Protein AF-A0A1S8TFP2-F1 (afdb_monomer_lite)

Structure (mmCIF, N/CA/C/O backbone):
data_AF-A0A1S8TFP2-F1
#
_entry.id   AF-A0A1S8TFP2-F1
#
loop_
_atom_site.group_PDB
_atom_site.id
_atom_site.type_symbol
_atom_site.label_atom_id
_atom_site.label_alt_id
_atom_site.label_comp_id
_atom_site.label_asym_id
_atom_site.label_entity_id
_atom_site.label_seq_id
_atom_site.pdbx_PDB_ins_code
_atom_site.Cartn_x
_atom_site.Cartn_y
_atom_site.Cartn_z
_atom_site.occupancy
_atom_site.B_iso_or_equiv
_atom_site.auth_seq_id
_atom_site.auth_comp_id
_atom_site.auth_asym_id
_atom_site.auth_atom_id
_atom_site.pdbx_PDB_model_num
ATOM 1 N N . MET A 1 1 ? -8.598 5.659 1.728 1.00 64.25 1 MET A N 1
ATOM 2 C CA . MET A 1 1 ? -7.234 6.248 1.769 1.00 64.25 1 MET A CA 1
ATOM 3 C C . MET A 1 1 ? -6.447 5.708 0.587 1.00 64.25 1 MET A C 1
ATOM 5 O O . MET A 1 1 ? -6.617 4.534 0.291 1.00 64.25 1 MET A O 1
ATOM 9 N N . ILE A 1 2 ? -5.621 6.523 -0.072 1.00 70.25 2 ILE A N 1
ATOM 10 C CA . ILE A 1 2 ? -4.743 6.072 -1.165 1.00 70.25 2 ILE A CA 1
ATOM 11 C C . ILE A 1 2 ? -3.298 6.269 -0.710 1.00 70.25 2 ILE A C 1
ATOM 13 O O . ILE A 1 2 ? -2.872 7.400 -0.486 1.00 70.25 2 ILE A O 1
ATOM 17 N N . LEU A 1 3 ? -2.566 5.172 -0.526 1.00 70.31 3 LEU A N 1
ATOM 18 C CA . LEU A 1 3 ? -1.266 5.201 0.152 1.00 70.31 3 LEU A CA 1
ATOM 19 C C . LEU A 1 3 ? -0.172 5.904 -0.655 1.00 70.31 3 LEU A C 1
ATOM 21 O O . LEU A 1 3 ? 0.555 6.718 -0.093 1.00 70.31 3 LEU A O 1
ATOM 25 N N . GLY 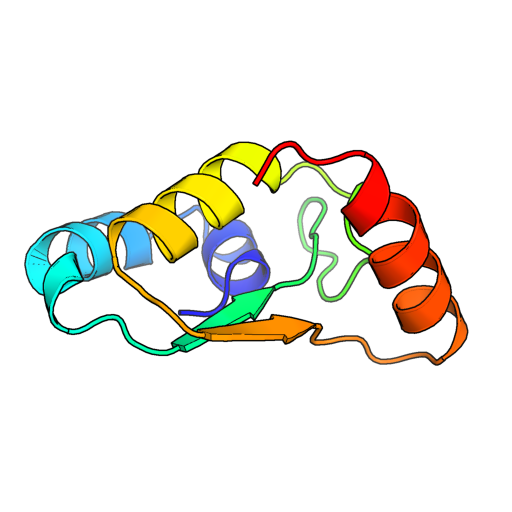A 1 4 ? -0.062 5.651 -1.962 1.00 61.81 4 GLY A N 1
ATOM 26 C CA . GLY A 1 4 ? 0.983 6.312 -2.748 1.00 61.81 4 GLY A CA 1
ATOM 27 C C . GLY A 1 4 ? 0.670 7.763 -3.112 1.00 61.81 4 GLY A C 1
ATOM 28 O O . GLY A 1 4 ? 1.590 8.563 -3.265 1.00 61.81 4 GLY A O 1
ATOM 29 N N . HIS A 1 5 ? -0.607 8.149 -3.154 1.00 65.69 5 HIS A N 1
ATOM 30 C CA . HIS A 1 5 ? -0.972 9.562 -3.283 1.00 65.69 5 HIS A CA 1
ATOM 31 C C . HIS A 1 5 ? -0.627 10.353 -2.015 1.00 65.69 5 HIS A C 1
ATOM 33 O O . HIS A 1 5 ? -0.052 11.431 -2.140 1.00 65.69 5 HIS A O 1
ATOM 39 N N . ASP A 1 6 ? -0.900 9.805 -0.822 1.00 73.25 6 ASP A N 1
ATOM 40 C CA . ASP A 1 6 ? -0.482 10.418 0.450 1.00 73.25 6 ASP A CA 1
ATOM 41 C C . ASP A 1 6 ? 1.047 10.584 0.510 1.00 73.25 6 ASP A C 1
ATOM 43 O O . ASP A 1 6 ? 1.545 11.646 0.881 1.00 73.25 6 ASP A O 1
ATOM 47 N N . HIS A 1 7 ? 1.803 9.580 0.049 1.00 72.12 7 HIS A N 1
ATOM 48 C CA . HIS A 1 7 ? 3.264 9.667 -0.051 1.00 72.12 7 HIS A CA 1
ATOM 49 C C . HIS A 1 7 ? 3.728 10.795 -0.985 1.00 72.12 7 HIS A C 1
ATOM 51 O O . HIS A 1 7 ? 4.581 11.596 -0.611 1.00 72.12 7 HIS A O 1
ATOM 57 N N . SER A 1 8 ? 3.110 10.929 -2.162 1.00 69.00 8 SER A N 1
ATOM 58 C CA . SER A 1 8 ? 3.457 11.974 -3.141 1.00 69.00 8 SER A CA 1
ATOM 59 C C . SER A 1 8 ? 3.192 13.404 -2.672 1.00 69.00 8 SER A C 1
ATOM 61 O O . SER A 1 8 ? 3.758 14.344 -3.227 1.00 69.00 8 SER A O 1
ATOM 63 N N . ILE A 1 9 ? 2.330 13.587 -1.671 1.00 77.06 9 ILE A N 1
ATOM 64 C CA . ILE A 1 9 ? 2.059 14.894 -1.061 1.00 77.06 9 ILE A CA 1
ATOM 65 C C . ILE A 1 9 ? 2.783 15.073 0.279 1.00 77.06 9 ILE A C 1
ATOM 67 O O . ILE A 1 9 ? 2.426 15.965 1.040 1.00 77.06 9 ILE A O 1
ATOM 71 N N . ASN A 1 10 ? 3.796 14.256 0.585 1.00 78.56 10 ASN A N 1
ATOM 72 C CA . ASN A 1 10 ? 4.538 14.275 1.853 1.00 78.56 10 ASN A CA 1
ATOM 73 C C . ASN A 1 10 ? 3.669 14.015 3.100 1.00 78.56 10 ASN A C 1
ATOM 75 O O . ASN A 1 10 ? 3.916 14.575 4.168 1.00 78.56 10 ASN A O 1
ATOM 79 N N . GLY A 1 11 ? 2.645 13.167 2.988 1.00 77.25 11 GLY A N 1
ATOM 80 C CA . GLY A 1 11 ? 1.877 12.692 4.140 1.00 77.25 11 GLY A CA 1
ATOM 81 C C . GLY A 1 11 ? 0.926 13.721 4.756 1.00 77.25 11 GLY A C 1
ATOM 82 O O . GLY A 1 11 ? 0.562 13.586 5.927 1.00 77.25 11 GLY A O 1
ATOM 83 N N . ILE A 1 12 ? 0.542 14.762 4.007 1.00 83.50 12 ILE A N 1
ATOM 84 C CA . ILE A 1 12 ? -0.326 15.850 4.493 1.00 83.50 12 ILE A CA 1
ATOM 85 C C . ILE A 1 12 ? -1.690 15.329 4.975 1.00 83.50 12 ILE A C 1
ATOM 87 O O . ILE A 1 12 ? -2.265 15.906 5.902 1.00 83.50 12 ILE A O 1
ATOM 91 N N . ASP A 1 13 ? -2.183 14.216 4.424 1.00 82.94 13 ASP A N 1
ATOM 92 C CA . ASP A 1 13 ? -3.483 13.657 4.803 1.00 82.94 13 ASP A CA 1
ATOM 93 C C . ASP A 1 13 ? -3.398 12.754 6.045 1.00 82.94 13 ASP A C 1
ATOM 95 O O . ASP A 1 13 ? -4.415 12.515 6.711 1.00 82.94 13 ASP A O 1
ATOM 99 N N . GLN A 1 14 ? -2.202 12.284 6.431 1.00 83.38 14 GLN A N 1
ATOM 100 C CA . GLN A 1 14 ? -2.040 11.359 7.560 1.00 83.38 14 GLN A CA 1
ATOM 101 C C . GLN A 1 14 ? -2.615 11.873 8.884 1.00 83.38 14 GLN A C 1
ATOM 103 O O . GLN A 1 14 ? -3.267 11.078 9.567 1.00 83.38 14 GLN A O 1
ATOM 108 N N . PRO A 1 15 ? -2.433 13.146 9.294 1.0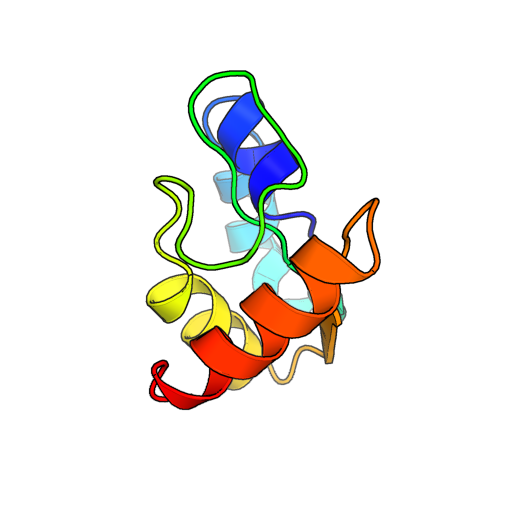0 86.25 15 PRO A N 1
ATOM 109 C CA . PRO A 1 15 ? -3.024 13.642 10.535 1.00 86.25 15 PRO A CA 1
ATOM 110 C C . PRO A 1 15 ? -4.555 13.572 10.520 1.00 86.25 15 PRO A C 1
ATOM 112 O O . PRO A 1 15 ? -5.167 13.186 11.519 1.00 86.25 15 PRO A O 1
ATOM 115 N N . PHE A 1 16 ? -5.180 13.897 9.385 1.00 87.31 16 PHE A N 1
ATOM 116 C CA . PHE A 1 16 ? -6.632 13.833 9.229 1.00 87.31 16 PHE A CA 1
ATOM 117 C C . PHE A 1 16 ? -7.129 12.387 9.268 1.00 87.31 16 PHE A C 1
ATOM 119 O O . PHE A 1 16 ? -8.060 12.068 10.011 1.00 87.31 16 PHE A O 1
ATOM 126 N N . ILE A 1 17 ? -6.464 11.495 8.531 1.00 85.50 17 ILE A N 1
ATOM 127 C CA . ILE A 1 17 ? -6.811 10.073 8.483 1.00 85.50 17 ILE A CA 1
ATOM 128 C C . ILE A 1 17 ? -6.658 9.441 9.867 1.00 85.50 17 ILE A C 1
ATOM 130 O O . ILE A 1 17 ? -7.582 8.780 10.328 1.00 85.50 17 ILE A O 1
ATOM 134 N N . LYS A 1 18 ? -5.554 9.704 10.579 1.00 84.88 18 LYS A N 1
ATOM 135 C CA . LYS A 1 18 ? -5.337 9.215 11.952 1.00 84.88 18 LYS A CA 1
ATOM 136 C C . LYS A 1 18 ? -6.422 9.712 12.907 1.00 84.88 18 LYS A C 1
ATOM 138 O O . LYS A 1 18 ? -6.957 8.931 13.689 1.00 84.88 18 LYS A O 1
ATOM 143 N N . LYS A 1 19 ? -6.820 10.986 12.809 1.00 90.88 19 LYS A N 1
ATOM 144 C CA . LYS A 1 19 ? -7.909 11.554 13.623 1.00 90.88 19 LYS A CA 1
ATOM 145 C C . LYS A 1 19 ? -9.260 10.879 13.357 1.00 90.88 19 LYS A C 1
ATOM 147 O O . LYS A 1 19 ? -10.150 10.921 14.209 1.00 90.88 19 LYS A O 1
ATOM 152 N N . HIS A 1 20 ? -9.462 10.313 12.171 1.00 89.56 20 HIS A N 1
ATOM 153 C CA . HIS A 1 20 ? -10.730 9.723 11.729 1.00 89.56 20 HIS A CA 1
ATOM 154 C C . HIS A 1 20 ? -10.589 8.244 11.369 1.00 89.56 20 HIS A C 1
ATOM 156 O O . HIS A 1 20 ? -11.375 7.727 10.578 1.00 89.56 20 HIS A O 1
ATOM 162 N N . ILE A 1 21 ? -9.617 7.555 11.970 1.00 85.56 21 ILE A N 1
ATOM 163 C CA . ILE A 1 21 ? -9.218 6.205 11.565 1.00 85.56 21 ILE A CA 1
ATOM 164 C C . ILE A 1 21 ? -10.366 5.190 11.650 1.00 85.56 21 ILE A C 1
ATOM 166 O O . ILE A 1 21 ? -10.487 4.314 10.808 1.00 85.56 21 ILE A O 1
ATOM 170 N N . TYR A 1 22 ? -11.294 5.384 12.587 1.00 88.19 22 TYR A N 1
ATOM 171 C CA . TYR A 1 22 ? -12.504 4.571 12.751 1.00 88.19 22 TYR A CA 1
ATOM 172 C C . TYR A 1 22 ? -13.516 4.695 11.596 1.00 88.19 22 TYR A C 1
ATOM 174 O O . TYR A 1 22 ? -14.453 3.906 11.526 1.00 88.19 22 TYR A O 1
ATOM 182 N N . LYS A 1 23 ? -13.361 5.687 10.709 1.00 89.00 23 LYS A N 1
ATOM 183 C CA . LYS A 1 23 ? -14.154 5.845 9.477 1.00 89.00 23 LYS A CA 1
ATOM 184 C C . LYS A 1 23 ? -13.450 5.263 8.249 1.00 89.00 23 LYS A C 1
ATOM 186 O O . LYS A 1 23 ? -13.987 5.333 7.143 1.00 89.00 23 LYS A O 1
ATOM 191 N N . LEU A 1 24 ? -12.227 4.757 8.407 1.00 86.75 24 LEU A N 1
ATOM 192 C CA . LEU A 1 24 ? -11.492 4.134 7.322 1.00 86.75 24 LEU A CA 1
ATOM 193 C C . LEU A 1 24 ? -12.015 2.707 7.136 1.00 86.75 24 LEU A C 1
ATOM 195 O O . LEU A 1 24 ? -11.890 1.875 8.023 1.00 86.75 24 LEU A O 1
ATOM 199 N N . HIS A 1 25 ? -12.608 2.440 5.973 1.00 89.62 25 HIS A N 1
ATOM 200 C CA . HIS A 1 25 ? -13.126 1.112 5.615 1.00 89.62 25 HIS A CA 1
ATOM 201 C C . HIS A 1 25 ? -12.479 0.538 4.350 1.00 89.62 25 HIS A C 1
ATOM 203 O O . HIS A 1 25 ? -12.569 -0.663 4.090 1.00 89.62 25 HIS A O 1
ATOM 209 N N . HIS A 1 26 ? -11.845 1.395 3.545 1.00 91.19 26 HIS A N 1
ATOM 210 C CA . HIS A 1 26 ? -11.309 1.034 2.240 1.00 91.19 26 HIS A CA 1
ATOM 211 C C . HIS A 1 26 ? -10.001 1.770 1.935 1.00 91.19 26 HIS A C 1
ATOM 213 O O . HIS A 1 26 ? -9.885 2.993 2.133 1.00 91.19 26 HIS A O 1
ATOM 219 N N . ILE A 1 27 ? -9.017 1.021 1.440 1.00 88.69 27 ILE A N 1
ATOM 220 C CA . ILE A 1 27 ? -7.673 1.506 1.134 1.00 88.69 27 ILE A CA 1
ATOM 221 C C . ILE A 1 27 ? -7.280 1.066 -0.275 1.00 88.69 27 ILE A C 1
ATOM 223 O O . ILE A 1 27 ? -7.348 -0.115 -0.605 1.00 88.69 27 ILE A O 1
ATOM 227 N N . HIS A 1 28 ? -6.827 2.018 -1.088 1.00 89.94 28 HIS A N 1
ATOM 228 C CA . HIS A 1 28 ? -6.138 1.718 -2.336 1.00 89.94 28 HIS A CA 1
ATOM 229 C C . HIS A 1 28 ? -4.643 1.624 -2.048 1.00 89.94 28 HIS A C 1
ATOM 231 O O . HIS A 1 28 ? -4.042 2.544 -1.474 1.00 89.94 28 HIS A O 1
ATOM 237 N N . ILE A 1 29 ? -4.056 0.498 -2.431 1.00 88.00 29 ILE A N 1
ATOM 238 C CA . ILE A 1 29 ? -2.661 0.175 -2.190 1.00 88.00 29 ILE A CA 1
ATOM 239 C C . ILE A 1 29 ? -1.935 0.135 -3.525 1.00 88.00 29 ILE A C 1
ATOM 241 O O . ILE A 1 29 ? -2.298 -0.602 -4.441 1.00 88.00 29 ILE A O 1
ATOM 245 N N . HIS A 1 30 ? -0.879 0.922 -3.594 1.00 88.44 30 HIS A N 1
ATOM 246 C CA . HIS A 1 30 ? 0.154 0.860 -4.605 1.00 88.44 30 HIS A CA 1
ATOM 247 C C . HIS A 1 30 ? 1.404 1.485 -3.999 1.00 88.44 30 HIS A C 1
ATOM 249 O O . HIS A 1 30 ? 1.307 2.273 -3.051 1.00 88.44 30 HIS A O 1
ATOM 255 N N . ASP A 1 31 ? 2.563 1.149 -4.540 1.00 87.56 31 ASP A N 1
ATOM 256 C CA . ASP A 1 31 ? 3.809 1.740 -4.078 1.00 87.56 31 ASP A CA 1
ATOM 257 C C . ASP A 1 31 ? 4.085 3.061 -4.812 1.00 87.56 31 ASP A C 1
ATOM 259 O O . ASP A 1 31 ? 3.436 3.399 -5.821 1.00 87.56 31 ASP A O 1
ATOM 263 N N . ALA A 1 32 ? 5.030 3.831 -4.289 1.00 86.38 32 ALA A N 1
ATOM 264 C CA . ALA A 1 32 ? 5.507 5.064 -4.899 1.00 86.38 32 ALA A CA 1
ATOM 265 C C . ALA A 1 32 ? 6.993 5.284 -4.594 1.00 86.38 32 ALA A C 1
ATOM 267 O O . ALA A 1 32 ? 7.517 4.773 -3.609 1.00 86.38 32 ALA A O 1
ATOM 268 N N . TYR A 1 33 ? 7.667 6.049 -5.451 1.00 84.31 33 TYR A N 1
ATOM 269 C CA . TYR A 1 33 ? 9.053 6.477 -5.248 1.00 84.31 33 TYR A CA 1
ATOM 270 C C . TYR A 1 33 ? 9.216 7.917 -5.741 1.00 84.31 33 TYR A C 1
ATOM 272 O O . TYR A 1 33 ? 9.080 8.186 -6.945 1.00 84.31 33 TYR A O 1
ATOM 280 N N . GLY A 1 34 ? 9.471 8.859 -4.831 1.00 80.94 34 GLY A N 1
ATOM 281 C CA . GLY A 1 34 ? 9.407 10.292 -5.126 1.00 80.94 34 GLY A CA 1
ATOM 282 C C . GLY A 1 34 ? 8.073 10.677 -5.784 1.00 80.94 34 GLY A C 1
ATOM 283 O O . GLY A 1 34 ? 7.005 10.420 -5.242 1.00 80.94 34 GLY A O 1
ATOM 284 N N . ASN A 1 35 ? 8.124 11.236 -7.000 1.00 75.31 35 ASN A N 1
ATOM 285 C CA . ASN A 1 35 ? 6.929 11.641 -7.763 1.00 75.31 35 ASN A CA 1
ATOM 286 C C . ASN A 1 35 ? 6.328 10.522 -8.643 1.00 75.31 35 ASN A C 1
ATOM 288 O O . ASN A 1 35 ? 5.371 10.763 -9.385 1.00 75.31 35 ASN A O 1
ATOM 292 N N . LYS A 1 36 ? 6.906 9.312 -8.641 1.00 78.19 36 LYS A N 1
ATOM 293 C CA . LYS A 1 36 ? 6.398 8.181 -9.430 1.00 78.19 36 LYS A CA 1
ATOM 294 C C . LYS A 1 36 ? 5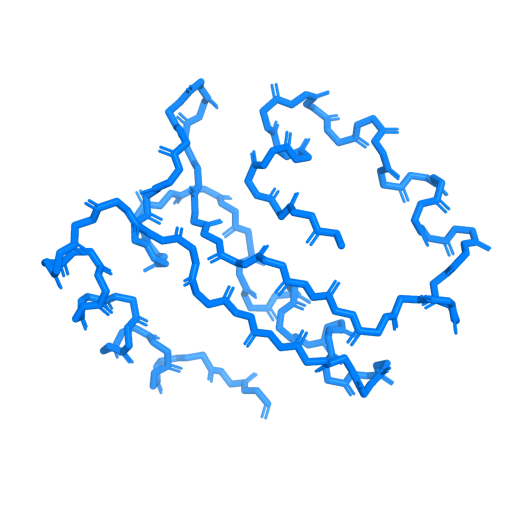.369 7.406 -8.616 1.00 78.19 36 LYS A C 1
ATOM 296 O O . LYS A 1 36 ? 5.714 6.762 -7.633 1.00 78.19 36 LYS A O 1
ATOM 301 N N . ASN A 1 37 ? 4.123 7.440 -9.080 1.00 77.06 37 ASN A N 1
ATOM 302 C CA . ASN A 1 37 ? 2.984 6.748 -8.479 1.00 77.06 37 ASN A CA 1
ATOM 303 C C . ASN A 1 37 ? 2.601 5.478 -9.241 1.00 77.06 37 ASN A C 1
ATOM 305 O O . ASN A 1 37 ? 2.929 5.339 -10.419 1.00 77.06 37 ASN A O 1
ATOM 309 N N . HIS A 1 38 ? 1.790 4.632 -8.599 1.00 81.31 38 HIS A N 1
ATOM 310 C CA . HIS A 1 38 ? 1.251 3.380 -9.147 1.00 81.31 38 HIS A CA 1
ATOM 311 C C . HIS A 1 38 ? 2.321 2.318 -9.440 1.00 81.31 38 HIS A C 1
ATOM 313 O O . HIS A 1 38 ? 2.203 1.565 -10.411 1.00 81.31 38 HIS A O 1
ATOM 319 N N . LEU A 1 39 ? 3.377 2.267 -8.626 1.00 84.88 39 LEU A N 1
ATOM 320 C CA . LEU A 1 39 ? 4.354 1.185 -8.691 1.00 84.88 39 LEU A CA 1
ATOM 321 C C . LEU A 1 39 ? 3.759 -0.090 -8.077 1.00 84.88 39 LEU A C 1
ATOM 323 O O . LEU A 1 39 ? 2.867 -0.030 -7.224 1.00 84.88 39 LEU A O 1
ATOM 327 N N . ALA A 1 40 ? 4.250 -1.246 -8.526 1.00 88.44 40 ALA A N 1
ATOM 328 C CA . ALA A 1 40 ? 3.920 -2.514 -7.887 1.00 88.44 40 ALA A CA 1
ATOM 329 C C . ALA A 1 40 ? 4.400 -2.511 -6.428 1.00 88.44 40 ALA A C 1
ATOM 331 O O . ALA A 1 40 ? 5.399 -1.863 -6.109 1.00 88.44 40 ALA A O 1
ATOM 332 N N . LEU A 1 41 ? 3.686 -3.218 -5.550 1.00 89.50 41 LEU A N 1
ATOM 333 C CA . LEU A 1 41 ? 4.050 -3.298 -4.131 1.00 89.50 41 LEU A CA 1
ATOM 334 C C . LEU A 1 41 ? 5.480 -3.814 -3.965 1.00 89.50 41 LEU A C 1
ATOM 336 O O . LEU A 1 41 ? 5.812 -4.833 -4.558 1.00 89.50 41 LEU A O 1
ATOM 340 N N . GLY A 1 42 ? 6.306 -3.130 -3.172 1.00 86.56 42 GLY A N 1
ATOM 341 C CA . GLY A 1 42 ? 7.699 -3.513 -2.922 1.00 86.56 42 GLY A CA 1
ATOM 342 C C . GLY A 1 42 ? 8.709 -2.927 -3.912 1.00 86.56 42 GLY A C 1
ATOM 343 O O . GLY A 1 42 ? 9.910 -3.0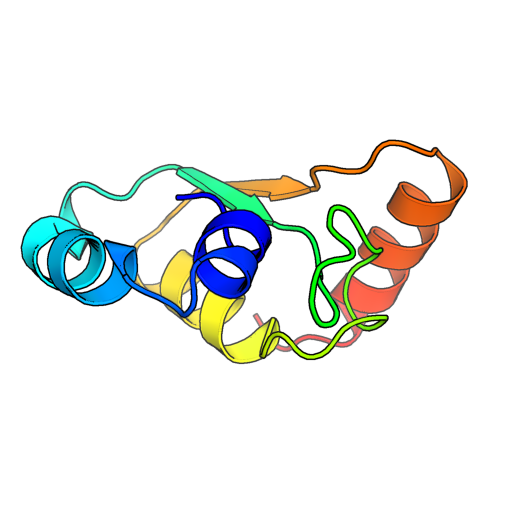84 -3.708 1.00 86.56 42 GLY A O 1
ATOM 344 N N . ASN A 1 43 ? 8.248 -2.219 -4.950 1.00 87.69 43 ASN A N 1
ATOM 345 C CA . ASN A 1 43 ? 9.115 -1.545 -5.922 1.00 87.69 43 ASN A CA 1
ATOM 346 C C . ASN A 1 43 ? 9.292 -0.043 -5.629 1.00 87.69 43 ASN A C 1
ATOM 348 O O . ASN A 1 43 ? 9.896 0.668 -6.436 1.00 87.69 43 ASN A O 1
ATOM 352 N N . GLY A 1 44 ? 8.732 0.461 -4.529 1.00 87.56 44 GLY A N 1
ATOM 353 C CA . GLY A 1 44 ? 8.882 1.844 -4.087 1.00 87.56 44 GLY A CA 1
ATOM 354 C C . GLY A 1 44 ? 9.512 1.952 -2.701 1.00 87.56 44 GLY A C 1
ATOM 355 O O . GLY A 1 44 ? 10.312 1.113 -2.293 1.00 87.56 44 GLY A O 1
ATOM 356 N N . GLU A 1 45 ? 9.200 3.040 -2.005 1.00 88.75 45 GLU A N 1
ATOM 357 C CA . GLU A 1 45 ? 9.765 3.371 -0.690 1.00 88.75 45 GLU A CA 1
ATOM 358 C C . GLU A 1 45 ? 8.714 3.413 0.429 1.00 88.75 45 GLU A C 1
ATOM 360 O O . GLU A 1 45 ? 9.031 3.730 1.578 1.00 88.75 45 GLU A O 1
ATOM 365 N N . ILE A 1 46 ? 7.454 3.086 0.122 1.00 87.94 46 ILE A N 1
ATOM 366 C CA . ILE A 1 46 ? 6.388 3.061 1.122 1.00 87.94 46 ILE A CA 1
ATOM 367 C C . ILE A 1 46 ? 6.541 1.811 1.988 1.00 87.94 46 ILE A C 1
ATOM 369 O O . ILE A 1 46 ? 6.702 0.696 1.496 1.00 87.94 46 ILE A O 1
ATOM 373 N N . ASN A 1 47 ? 6.398 1.968 3.306 1.00 88.12 47 ASN A N 1
ATOM 374 C CA . ASN A 1 47 ? 6.336 0.838 4.230 1.00 88.12 47 ASN A CA 1
ATOM 375 C C . ASN A 1 47 ? 4.993 0.088 4.110 1.00 88.12 47 ASN A C 1
ATOM 377 O O . ASN A 1 47 ? 4.097 0.255 4.939 1.00 88.12 47 ASN A O 1
ATOM 381 N N . ILE A 1 48 ? 4.837 -0.725 3.059 1.00 89.31 48 ILE A N 1
ATOM 382 C CA . ILE A 1 48 ? 3.601 -1.467 2.755 1.00 89.31 48 ILE A CA 1
ATOM 383 C C . ILE A 1 48 ? 3.179 -2.370 3.922 1.00 89.31 48 ILE A C 1
ATOM 385 O O . ILE A 1 48 ? 1.995 -2.423 4.251 1.00 89.31 48 ILE A O 1
ATOM 389 N N . GLN A 1 49 ? 4.139 -2.997 4.606 1.00 90.38 49 GLN A N 1
ATOM 390 C CA . GLN A 1 49 ? 3.900 -3.86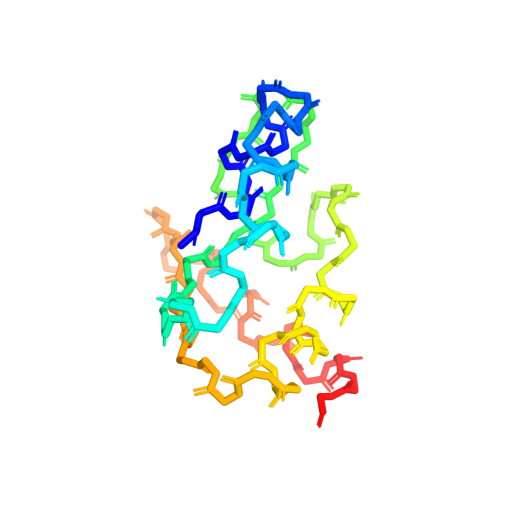7 5.760 1.00 90.38 49 GLN A CA 1
ATOM 391 C C . GLN A 1 49 ? 3.152 -3.142 6.889 1.00 90.38 49 GLN A C 1
ATOM 393 O O . GLN A 1 49 ? 2.151 -3.637 7.405 1.00 90.38 49 GLN A O 1
ATOM 398 N N . GLU A 1 50 ? 3.598 -1.940 7.258 1.00 88.25 50 GLU A N 1
ATOM 399 C CA . GLU A 1 50 ? 2.925 -1.119 8.273 1.00 88.25 50 GLU A CA 1
ATOM 400 C C . GLU A 1 50 ? 1.501 -0.747 7.840 1.00 88.25 50 GLU A C 1
ATOM 402 O O . GLU A 1 50 ? 0.567 -0.783 8.642 1.00 88.25 50 GLU A O 1
ATOM 407 N N . LYS A 1 51 ? 1.309 -0.426 6.557 1.00 87.50 51 LYS A N 1
ATOM 408 C CA . LYS A 1 51 ? -0.008 -0.038 6.041 1.00 87.50 51 LYS A CA 1
ATOM 409 C C . LYS A 1 51 ? -0.988 -1.208 5.997 1.00 87.50 51 LYS A C 1
ATOM 411 O O . LYS A 1 51 ? -2.163 -1.012 6.301 1.00 87.50 51 LYS A O 1
ATOM 416 N N . LEU A 1 52 ? -0.520 -2.408 5.655 1.00 90.06 52 LEU A N 1
ATOM 417 C CA . LEU A 1 52 ? -1.326 -3.629 5.689 1.00 90.06 52 LEU A CA 1
ATOM 418 C C . LEU A 1 52 ? -1.727 -3.997 7.122 1.00 90.06 52 LEU A C 1
ATOM 420 O O . LEU A 1 52 ? -2.889 -4.329 7.353 1.00 90.06 52 LEU A O 1
ATOM 424 N N . LYS A 1 53 ? -0.817 -3.850 8.095 1.00 90.88 53 LYS A N 1
ATOM 425 C CA . LYS A 1 53 ? -1.142 -4.033 9.519 1.00 90.88 53 LYS A CA 1
ATOM 426 C C . LYS A 1 53 ? -2.212 -3.054 9.989 1.00 90.88 53 LYS A C 1
ATOM 428 O O . LYS A 1 53 ? -3.212 -3.491 10.547 1.00 90.88 53 LYS A O 1
ATOM 433 N N . LEU A 1 54 ? -2.071 -1.767 9.665 1.00 87.75 54 LEU A N 1
ATOM 434 C CA . LEU A 1 54 ? -3.088 -0.758 9.973 1.00 87.75 54 LEU A CA 1
ATOM 435 C C . LEU A 1 54 ? -4.447 -1.115 9.347 1.00 87.75 54 LEU A C 1
ATOM 437 O O . LEU A 1 54 ? -5.488 -1.002 9.991 1.00 87.75 54 LEU A O 1
ATOM 441 N N . ALA A 1 55 ? -4.445 -1.564 8.090 1.00 89.69 55 ALA A N 1
ATOM 442 C CA . ALA A 1 55 ? -5.662 -1.991 7.413 1.00 89.69 55 ALA A CA 1
ATOM 443 C C . ALA A 1 55 ? -6.337 -3.154 8.153 1.00 89.69 55 ALA A C 1
ATOM 445 O O . ALA A 1 55 ? -7.544 -3.115 8.384 1.00 89.69 55 ALA A O 1
ATOM 446 N N . LYS A 1 56 ? -5.555 -4.155 8.567 1.00 90.94 56 LYS A N 1
ATOM 447 C CA . LYS A 1 56 ? -6.045 -5.312 9.318 1.00 90.94 56 LYS A CA 1
ATOM 448 C C . LYS A 1 56 ? -6.576 -4.922 10.697 1.00 90.94 56 LYS A C 1
ATOM 450 O O . LYS A 1 56 ? -7.678 -5.329 11.048 1.00 90.94 56 LYS A O 1
ATOM 455 N N . GLU A 1 57 ? -5.840 -4.104 11.447 1.00 91.25 57 GLU A N 1
ATOM 456 C CA . GLU A 1 57 ? -6.238 -3.604 12.773 1.00 91.25 57 GLU A CA 1
ATOM 457 C C . GLU A 1 57 ? -7.596 -2.889 12.743 1.00 91.25 57 GLU A C 1
ATOM 459 O O . GLU A 1 57 ? -8.382 -2.995 13.685 1.00 91.25 57 GLU A O 1
ATOM 464 N N . HIS A 1 58 ? -7.901 -2.206 11.638 1.00 89.25 58 HIS A N 1
ATOM 465 C CA . HIS A 1 58 ? -9.152 -1.476 11.445 1.00 89.25 58 HIS A CA 1
ATOM 466 C C . HIS A 1 58 ? -10.180 -2.206 10.565 1.00 89.25 58 HIS A C 1
ATOM 468 O O . HIS A 1 58 ? -11.167 -1.591 10.162 1.00 89.25 58 HIS A O 1
ATOM 474 N N . ASN A 1 59 ? -9.986 -3.500 10.270 1.00 91.12 59 ASN A N 1
ATOM 475 C CA . ASN A 1 59 ? -10.863 -4.302 9.400 1.00 91.12 59 ASN A CA 1
ATOM 476 C C . ASN A 1 59 ? -11.183 -3.615 8.056 1.00 91.12 59 ASN A C 1
ATOM 478 O O . ASN A 1 59 ? -12.306 -3.667 7.548 1.00 91.12 59 ASN A O 1
ATOM 482 N N . CYS A 1 60 ? -10.194 -2.933 7.488 1.00 91.25 60 CYS A N 1
ATOM 483 C CA . CYS A 1 60 ? -10.304 -2.286 6.193 1.00 91.25 60 CYS A CA 1
ATOM 484 C C . CYS A 1 60 ? -10.210 -3.311 5.066 1.00 91.25 60 CYS A C 1
ATOM 486 O O . CYS A 1 60 ? -9.442 -4.269 5.116 1.00 91.25 60 CYS A O 1
ATOM 488 N N . THR A 1 61 ? -10.937 -3.039 3.990 1.00 93.00 61 THR A N 1
ATOM 489 C CA . THR A 1 61 ? -10.706 -3.698 2.706 1.00 93.00 61 THR A CA 1
ATOM 490 C C . THR A 1 61 ? -9.602 -2.984 1.932 1.00 93.00 61 THR A C 1
ATOM 492 O O . THR A 1 61 ? -9.423 -1.768 2.044 1.00 93.00 61 THR A O 1
ATOM 495 N N . CYS A 1 62 ? -8.872 -3.753 1.133 1.00 91.00 62 CYS A N 1
ATOM 496 C CA . CYS A 1 62 ? -7.689 -3.305 0.417 1.00 91.00 62 CYS A CA 1
ATOM 497 C C . CYS A 1 62 ? -7.816 -3.636 -1.070 1.00 91.00 62 CYS A C 1
ATOM 499 O O . CYS A 1 62 ? -8.115 -4.776 -1.421 1.00 91.00 62 CYS A O 1
ATOM 501 N N . VAL A 1 63 ? -7.571 -2.657 -1.938 1.00 92.56 63 VAL A N 1
ATOM 502 C CA . VAL A 1 63 ? -7.567 -2.829 -3.397 1.00 92.56 63 VAL A CA 1
ATOM 503 C C . VAL A 1 63 ? -6.192 -2.492 -3.943 1.00 92.56 63 VAL A C 1
ATOM 505 O O . VAL A 1 63 ? -5.648 -1.432 -3.648 1.00 92.56 63 VAL A O 1
ATOM 508 N N . LEU A 1 64 ? -5.641 -3.392 -4.756 1.00 90.31 64 LEU A N 1
ATOM 509 C CA . LEU A 1 64 ? -4.425 -3.133 -5.521 1.00 90.31 64 LEU A CA 1
ATOM 510 C C . LEU A 1 64 ? -4.754 -2.211 -6.698 1.00 90.31 64 LEU A C 1
ATOM 512 O O . LEU A 1 64 ? -5.504 -2.595 -7.595 1.00 90.31 64 LEU A O 1
ATOM 516 N N . GLU A 1 65 ? -4.181 -1.011 -6.710 1.00 86.81 65 GLU A N 1
ATOM 517 C CA . GLU A 1 65 ? -4.393 -0.026 -7.772 1.00 86.81 65 GLU A CA 1
ATOM 518 C C . GLU A 1 65 ? -3.149 0.070 -8.663 1.00 86.81 65 GLU A C 1
ATOM 520 O O . GLU A 1 65 ? -2.159 0.722 -8.346 1.00 86.81 65 GLU A O 1
ATOM 525 N N . THR A 1 66 ? -3.183 -0.594 -9.814 1.00 85.62 66 THR A N 1
ATOM 526 C CA . THR A 1 66 ? -2.068 -0.616 -10.767 1.00 85.62 66 THR A CA 1
ATOM 527 C C . THR A 1 66 ? -2.560 -0.385 -12.185 1.00 85.62 66 THR A C 1
ATOM 529 O O . THR A 1 66 ? -3.678 -0.744 -12.546 1.00 85.62 66 THR A O 1
ATOM 532 N N . 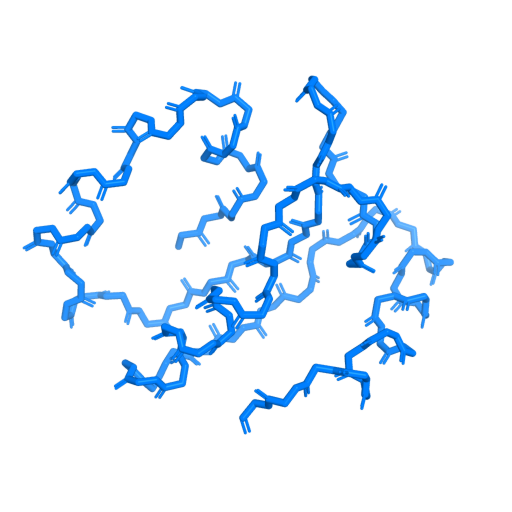LYS A 1 67 ? -1.709 0.229 -13.010 1.00 87.62 67 LYS A N 1
ATOM 533 C CA . LYS A 1 67 ? -2.030 0.571 -14.403 1.00 87.62 67 LYS A CA 1
ATOM 534 C C . LYS A 1 67 ? -1.668 -0.531 -15.395 1.00 87.62 67 LYS A C 1
ATOM 536 O O . LYS A 1 67 ? -1.953 -0.392 -16.581 1.00 87.62 67 LYS A O 1
ATOM 541 N N . THR A 1 68 ? -1.010 -1.602 -14.945 1.00 90.62 68 THR A N 1
ATOM 542 C CA . THR A 1 68 ? -0.530 -2.669 -15.831 1.00 90.62 68 THR A CA 1
ATOM 543 C C . THR A 1 68 ? -0.779 -4.053 -15.242 1.00 90.62 68 THR A C 1
ATOM 545 O O . THR A 1 68 ? -0.725 -4.256 -14.032 1.00 90.62 68 THR A O 1
ATOM 548 N N . ILE A 1 69 ? -0.994 -5.037 -16.120 1.00 91.81 69 ILE A N 1
ATOM 549 C CA . ILE A 1 69 ? -1.142 -6.447 -15.727 1.00 91.81 69 ILE A CA 1
ATOM 550 C C . ILE A 1 69 ? 0.145 -6.969 -15.073 1.00 91.81 69 ILE A C 1
ATOM 552 O O . ILE A 1 69 ? 0.079 -7.754 -14.131 1.00 91.81 69 ILE A O 1
ATOM 556 N N . VAL A 1 70 ? 1.310 -6.531 -15.561 1.00 91.75 70 VAL A N 1
ATOM 557 C CA . VAL A 1 70 ? 2.615 -6.906 -14.996 1.00 91.75 70 VAL A CA 1
ATOM 558 C C . VAL A 1 70 ? 2.716 -6.424 -13.550 1.00 91.75 70 VAL A C 1
ATOM 560 O O . VAL A 1 70 ? 2.950 -7.235 -12.661 1.00 91.75 70 VAL A O 1
ATOM 563 N N . GLY A 1 71 ? 2.404 -5.149 -13.299 1.00 90.00 71 GLY A N 1
ATOM 564 C CA . GLY A 1 71 ? 2.415 -4.593 -11.948 1.00 90.00 71 GLY A CA 1
ATOM 565 C C . GLY A 1 71 ? 1.410 -5.260 -11.005 1.00 90.00 71 GLY A C 1
ATOM 566 O O . GLY A 1 71 ? 1.691 -5.385 -9.815 1.00 90.00 71 GLY A O 1
ATOM 567 N N . LEU A 1 72 ? 0.268 -5.743 -11.514 1.00 91.56 72 LEU A N 1
ATOM 568 C CA . LEU A 1 72 ? -0.681 -6.524 -10.712 1.00 91.56 72 LEU A CA 1
ATOM 569 C C . LEU A 1 72 ? -0.082 -7.864 -10.286 1.00 91.56 72 LEU A C 1
ATOM 571 O O . LEU A 1 72 ? -0.133 -8.203 -9.107 1.00 91.56 72 LEU A O 1
ATOM 575 N N . LYS A 1 73 ? 0.495 -8.611 -11.233 1.00 93.44 73 LYS A N 1
ATOM 576 C CA . LYS A 1 73 ? 1.109 -9.917 -10.957 1.00 93.44 73 LYS A CA 1
ATOM 577 C C . LYS A 1 73 ? 2.264 -9.797 -9.966 1.00 93.44 73 LYS A C 1
ATOM 579 O O . LYS A 1 73 ? 2.330 -10.585 -9.032 1.00 93.44 73 LYS A O 1
ATOM 584 N N . GLU A 1 74 ? 3.119 -8.793 -10.144 1.00 92.62 74 GLU A N 1
ATOM 585 C CA . GLU A 1 74 ? 4.211 -8.497 -9.210 1.00 92.62 74 GLU A CA 1
ATOM 586 C C . GLU A 1 74 ? 3.680 -8.144 -7.820 1.00 92.62 74 GLU A C 1
ATOM 588 O O . GLU A 1 74 ? 4.131 -8.711 -6.833 1.00 92.62 74 GLU A O 1
ATOM 593 N N . SER A 1 75 ? 2.666 -7.275 -7.734 1.00 91.50 75 SER A N 1
ATOM 594 C CA . SER A 1 75 ? 2.080 -6.884 -6.445 1.00 91.50 75 SER A CA 1
ATOM 595 C C . SER A 1 75 ? 1.474 -8.071 -5.698 1.00 91.50 75 SER A C 1
ATOM 597 O O . SER A 1 75 ? 1.634 -8.170 -4.487 1.00 91.50 75 SER A O 1
ATOM 599 N N . VAL A 1 76 ? 0.792 -8.975 -6.409 1.00 92.00 76 VAL A N 1
ATOM 600 C CA . VAL A 1 76 ? 0.232 -10.198 -5.817 1.00 92.00 76 VAL A CA 1
ATOM 601 C C . VAL A 1 76 ? 1.336 -11.156 -5.374 1.00 92.00 76 VAL A C 1
ATOM 603 O O . VAL A 1 76 ? 1.248 -11.684 -4.273 1.00 92.00 76 VAL A O 1
ATOM 606 N N . GLY A 1 77 ? 2.389 -11.343 -6.173 1.00 92.31 77 GLY A N 1
ATOM 607 C CA . GLY A 1 77 ? 3.531 -12.170 -5.766 1.00 92.31 77 GLY A CA 1
ATOM 608 C C . GLY A 1 77 ? 4.233 -11.616 -4.525 1.00 92.31 77 GLY A C 1
ATOM 609 O O . GLY A 1 77 ? 4.536 -12.354 -3.594 1.00 92.31 77 GLY A O 1
ATOM 610 N N . ASN A 1 78 ? 4.414 -10.298 -4.461 1.00 90.19 78 ASN A N 1
ATOM 611 C CA . ASN A 1 78 ? 5.044 -9.648 -3.316 1.00 90.19 78 ASN A CA 1
ATOM 612 C C . ASN A 1 78 ? 4.138 -9.645 -2.073 1.00 90.19 78 ASN A C 1
ATOM 614 O O . ASN A 1 78 ? 4.657 -9.606 -0.959 1.00 90.19 78 ASN A O 1
ATOM 618 N N . LEU A 1 79 ? 2.809 -9.751 -2.223 1.00 88.75 79 LEU A N 1
ATOM 619 C CA . LEU A 1 79 ? 1.886 -9.857 -1.085 1.00 88.75 79 LEU A CA 1
ATOM 620 C C . LEU A 1 79 ? 2.163 -11.067 -0.194 1.00 88.75 79 LEU A C 1
ATOM 622 O O . LEU A 1 79 ? 2.009 -10.961 1.018 1.00 88.75 79 LEU A O 1
ATOM 626 N N . GLU A 1 80 ? 2.621 -12.177 -0.769 1.00 85.12 80 GLU A N 1
ATOM 627 C CA . GLU A 1 80 ? 2.968 -13.388 -0.015 1.00 85.12 80 GLU A CA 1
ATOM 628 C C . GLU A 1 80 ? 4.162 -13.179 0.929 1.00 85.12 80 GLU A C 1
ATOM 630 O O . GLU A 1 80 ? 4.324 -13.920 1.896 1.00 85.12 80 GLU A O 1
ATOM 635 N N . SER A 1 81 ? 4.987 -12.158 0.674 1.00 87.56 81 SER A N 1
ATOM 636 C CA . SER A 1 81 ? 6.139 -11.820 1.516 1.00 87.56 81 SER A CA 1
ATOM 637 C C . SER A 1 81 ? 5.796 -10.929 2.716 1.00 87.56 81 SER A C 1
ATOM 639 O O . SER A 1 81 ? 6.623 -10.767 3.614 1.00 87.56 81 SER A O 1
ATOM 641 N N . TYR A 1 82 ? 4.592 -10.348 2.750 1.00 86.38 82 TYR A N 1
ATOM 642 C CA . TYR A 1 82 ? 4.148 -9.471 3.830 1.00 86.38 82 TYR A CA 1
ATOM 643 C C . TYR A 1 82 ? 3.392 -10.271 4.898 1.00 86.38 82 TYR A C 1
ATOM 645 O O . TYR A 1 82 ? 2.426 -10.973 4.606 1.00 86.38 82 TYR A O 1
ATOM 653 N N . GLU A 1 83 ? 3.805 -10.148 6.162 1.00 78.50 83 GLU A N 1
ATOM 654 C CA . GLU A 1 83 ? 3.078 -10.761 7.279 1.00 78.50 83 GLU A CA 1
ATOM 655 C C . GLU A 1 83 ? 1.865 -9.896 7.638 1.00 78.50 83 GLU A C 1
ATOM 657 O O . GLU A 1 83 ? 2.008 -8.866 8.309 1.00 78.50 83 GLU A O 1
ATOM 662 N N . ILE A 1 84 ? 0.686 -10.308 7.170 1.00 71.69 84 ILE A N 1
ATOM 663 C CA . ILE A 1 84 ? -0.589 -9.613 7.388 1.00 71.69 84 ILE A CA 1
ATOM 664 C C . ILE A 1 84 ? -1.290 -10.193 8.605 1.00 71.69 84 ILE A C 1
ATOM 666 O O . ILE A 1 84 ? -1.781 -11.344 8.569 1.00 71.69 84 ILE A O 1
#

Radius of gyration: 12.18 Å; chains: 1; bounding box: 24×29×30 Å

Foldseek 3Di:
DEQQVCVQVVNPCVVVCVVVVLPAAEYEDAAAAHNRPQAAPPPHDDPVLVVVVSCVVNVHDYHHDHPDPVSVVRNVVCVVVHDD

pLDDT: mean 85.48, std 7.13, range [61.81, 93.44]

InterPro domains:
  IPR036237 Xylose isomerase-like superfamily [SSF51658] (15-79)

Secondary structure (DSSP, 8-state):
-BHHHHHHTTTTTHHHHHHTGGG--EEEE-EEETTEEEEPTTSSSS-HHHHHHHHHHTT-EEEE--SSHHHHHHHHHHHTTS--

Sequence (84 aa):
MILGHDHSINGIDQPFIKKHIYKLHHIHIHDAYGNKNHLALGNGEINIQEKLKLAKEHNCTCVLETKTIVGLKESVGNLESYEI

Organism: NCBI:txid29367